Protein AF-A0A978T9N9-F1 (afdb_monomer_lite)

Secondary structure (DSSP, 8-state):
--------S--EEEE--S-HHHHHHHHHHHHHTT-EEEE---TTSPEEEE--TT-EEEEEEEESEEEETTSPPEETT-EEEEPS-SSEEEEEESSS-EEEEEEE----S--EEETTEEESSHHHHHHHHHHHHTTTT--PPPP-

Structure (mmCIF, N/CA/C/O backbone):
data_AF-A0A978T9N9-F1
#
_entry.id   AF-A0A978T9N9-F1
#
loop_
_atom_site.group_PDB
_atom_site.id
_atom_site.type_symbol
_atom_site.label_atom_id
_atom_site.label_alt_id
_atom_site.label_comp_id
_atom_site.label_asym_id
_atom_site.label_entity_id
_atom_site.label_seq_id
_atom_site.pdbx_PDB_ins_code
_atom_site.Cartn_x
_atom_site.Cartn_y
_atom_site.Cartn_z
_atom_site.occupancy
_atom_site.B_iso_or_equiv
_atom_site.auth_seq_id
_atom_site.auth_comp_id
_atom_site.auth_asym_id
_atom_site.auth_atom_id
_atom_site.pdbx_PDB_model_num
ATOM 1 N N . MET A 1 1 ? -18.563 -12.040 17.963 1.00 31.70 1 MET A N 1
ATOM 2 C CA . MET A 1 1 ? -18.047 -12.918 16.894 1.00 31.70 1 MET A CA 1
ATOM 3 C C . MET A 1 1 ? -16.810 -12.219 16.367 1.00 31.70 1 MET A C 1
ATOM 5 O O . MET A 1 1 ? -16.947 -11.177 15.751 1.00 31.70 1 MET A O 1
ATOM 9 N N . THR A 1 2 ? -15.626 -12.670 16.773 1.00 24.77 2 THR A N 1
ATOM 10 C CA . THR A 1 2 ? -14.356 -12.019 16.429 1.00 24.77 2 THR A CA 1
ATOM 11 C C . THR A 1 2 ? -14.016 -12.394 14.997 1.00 24.77 2 THR A C 1
ATOM 13 O O . THR A 1 2 ? -13.667 -13.545 14.737 1.00 24.77 2 THR A O 1
ATOM 16 N N . THR A 1 3 ? -14.175 -11.460 14.062 1.00 25.62 3 THR A N 1
ATOM 17 C CA . THR A 1 3 ? -13.718 -11.660 12.686 1.00 25.62 3 THR A CA 1
ATOM 18 C C . THR A 1 3 ? -12.199 -11.580 12.705 1.00 25.62 3 THR A C 1
ATOM 20 O O . THR A 1 3 ? -11.601 -10.509 12.683 1.00 25.62 3 THR A O 1
ATOM 23 N N . LEU A 1 4 ? -11.584 -12.750 12.864 1.00 27.16 4 LEU A N 1
ATOM 24 C CA . LEU A 1 4 ? -10.156 -12.963 12.716 1.00 27.16 4 LEU A CA 1
ATOM 25 C C . LEU A 1 4 ? -9.787 -12.514 11.296 1.00 27.16 4 LEU A C 1
ATOM 27 O O . LEU A 1 4 ? -10.253 -13.119 10.327 1.00 27.16 4 LEU A O 1
ATOM 31 N N . PHE A 1 5 ? -8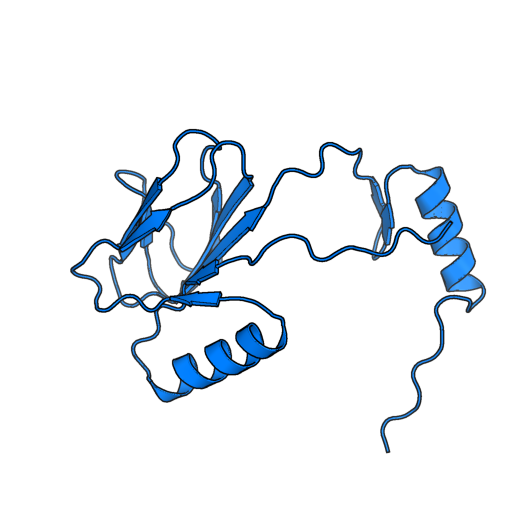.994 -11.450 11.174 1.00 32.53 5 PHE A N 1
ATOM 32 C CA . PHE A 1 5 ? -8.396 -11.056 9.903 1.00 32.53 5 PHE A CA 1
ATOM 33 C C . PHE A 1 5 ? -7.574 -12.254 9.413 1.00 32.53 5 PHE A C 1
ATOM 35 O O . PHE A 1 5 ? -6.566 -12.617 10.017 1.00 32.53 5 PHE A O 1
ATOM 42 N N . LYS A 1 6 ? -8.060 -12.949 8.382 1.00 24.83 6 LYS A N 1
ATOM 43 C CA . LYS A 1 6 ? -7.305 -14.015 7.726 1.00 24.83 6 LYS A CA 1
ATOM 44 C C . LYS A 1 6 ? -6.377 -13.337 6.719 1.00 24.83 6 LYS A C 1
ATOM 46 O O . LYS A 1 6 ? -6.893 -12.776 5.750 1.00 24.83 6 LYS A O 1
ATOM 51 N N . PRO A 1 7 ? -5.045 -13.369 6.912 1.00 28.42 7 PRO A N 1
ATOM 52 C CA . PRO A 1 7 ? -4.127 -12.856 5.910 1.00 28.42 7 PRO A CA 1
ATOM 53 C C . PRO A 1 7 ? -4.276 -13.747 4.679 1.00 28.42 7 PRO A C 1
ATOM 55 O O . PRO A 1 7 ? -3.929 -14.929 4.702 1.00 28.42 7 PRO A O 1
ATOM 58 N N . THR A 1 8 ? -4.885 -13.209 3.627 1.00 33.25 8 THR A N 1
ATOM 59 C CA . THR A 1 8 ? -5.116 -13.952 2.393 1.00 33.25 8 THR A CA 1
ATOM 60 C C . THR A 1 8 ? -4.226 -13.344 1.318 1.00 33.25 8 THR A C 1
ATOM 62 O O . THR A 1 8 ? -4.419 -12.209 0.901 1.00 33.25 8 THR A O 1
ATOM 65 N N . THR A 1 9 ? -3.237 -14.147 0.910 1.00 35.16 9 THR A N 1
ATOM 66 C CA . THR A 1 9 ? -2.396 -14.042 -0.298 1.00 35.16 9 THR A CA 1
ATOM 67 C C . THR A 1 9 ? -1.420 -12.860 -0.423 1.00 35.16 9 THR A C 1
ATOM 69 O O . THR A 1 9 ? -1.752 -11.826 -0.978 1.00 35.16 9 THR A O 1
ATOM 72 N N . SER A 1 10 ? -0.173 -13.115 0.009 1.00 37.47 10 SER A N 1
ATOM 73 C CA . SER A 1 10 ? 1.121 -12.655 -0.547 1.00 37.47 10 SER A CA 1
ATOM 74 C C . SER A 1 10 ? 1.063 -11.411 -1.446 1.00 37.47 10 SER A C 1
ATOM 76 O O . SER A 1 10 ? 1.018 -11.536 -2.669 1.00 37.47 10 SER A O 1
ATOM 78 N N . THR A 1 11 ? 1.141 -10.225 -0.850 1.00 38.69 11 THR A N 1
ATOM 79 C CA . THR A 1 11 ? 1.399 -8.978 -1.581 1.00 38.69 11 THR A CA 1
ATOM 80 C C . THR A 1 11 ? 2.880 -8.941 -1.985 1.00 38.69 11 THR A C 1
ATOM 82 O O . THR A 1 11 ? 3.766 -9.190 -1.163 1.00 38.69 11 THR A O 1
ATOM 85 N N . ASP A 1 12 ? 3.158 -8.673 -3.260 1.00 40.91 12 ASP A N 1
ATOM 86 C CA . ASP A 1 12 ? 4.522 -8.503 -3.766 1.00 40.91 12 ASP A CA 1
ATOM 87 C C . ASP A 1 12 ? 4.942 -7.030 -3.626 1.00 40.91 12 ASP A C 1
ATOM 89 O O . ASP A 1 12 ? 4.290 -6.150 -4.187 1.00 40.91 12 ASP A O 1
ATOM 93 N N . ILE A 1 13 ? 6.039 -6.749 -2.919 1.00 43.84 13 ILE A N 1
ATOM 94 C CA . ILE A 1 13 ? 6.592 -5.399 -2.748 1.00 43.84 13 ILE A CA 1
ATOM 95 C C . ILE A 1 13 ? 7.883 -5.287 -3.565 1.00 43.84 13 ILE A C 1
ATOM 97 O O . ILE A 1 13 ? 8.882 -5.946 -3.290 1.00 43.84 13 ILE A O 1
ATOM 101 N N . LEU A 1 14 ? 7.882 -4.459 -4.608 1.00 50.12 14 LEU A N 1
ATOM 102 C CA . LEU A 1 14 ? 9.079 -4.201 -5.409 1.00 50.12 14 LEU A CA 1
ATOM 103 C C . LEU A 1 14 ? 9.963 -3.174 -4.689 1.00 50.12 14 LEU A C 1
ATOM 105 O O . LEU A 1 14 ? 9.553 -2.031 -4.559 1.00 50.12 14 LEU A O 1
ATOM 109 N N . ILE A 1 15 ? 11.174 -3.555 -4.280 1.00 49.16 15 ILE A N 1
ATOM 110 C CA . ILE A 1 15 ? 12.180 -2.614 -3.768 1.00 49.16 15 ILE A CA 1
ATOM 111 C C . ILE A 1 15 ? 13.141 -2.322 -4.916 1.00 49.16 15 ILE A C 1
ATOM 113 O O . ILE A 1 15 ? 13.813 -3.218 -5.430 1.00 49.16 15 ILE A O 1
ATOM 117 N N . VAL A 1 16 ? 13.213 -1.066 -5.335 1.00 44.75 16 VAL A N 1
ATOM 118 C CA . V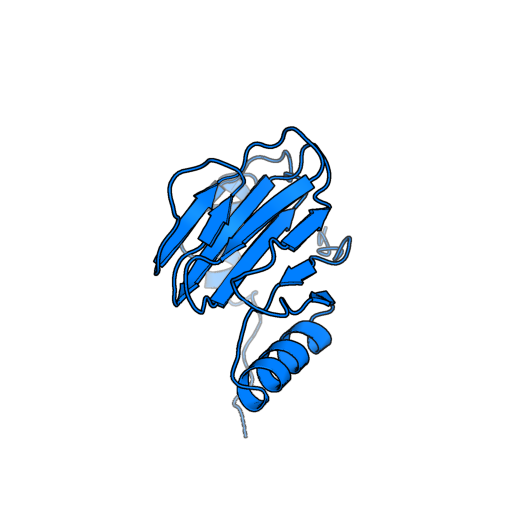AL A 1 16 ? 14.216 -0.613 -6.298 1.00 44.75 16 VAL A CA 1
ATOM 119 C C . VAL A 1 16 ? 15.206 0.246 -5.514 1.00 44.75 16 VAL A C 1
ATOM 121 O O . VAL A 1 16 ? 14.937 1.396 -5.215 1.00 44.75 16 VAL A O 1
ATOM 124 N N . ASP A 1 17 ? 16.300 -0.367 -5.067 1.00 45.09 17 ASP A N 1
ATOM 125 C CA . ASP A 1 17 ? 17.368 0.298 -4.309 1.00 45.09 17 ASP A CA 1
ATOM 126 C C . ASP A 1 17 ? 18.724 -0.151 -4.874 1.00 45.09 17 ASP A C 1
ATOM 128 O O . ASP A 1 17 ? 18.987 -1.359 -5.007 1.00 45.09 17 ASP A O 1
ATOM 132 N N . ASP A 1 18 ? 19.551 0.810 -5.279 1.00 40.84 18 ASP A N 1
ATOM 133 C CA . ASP A 1 18 ? 20.904 0.598 -5.791 1.00 40.84 18 ASP A CA 1
ATOM 134 C C . ASP A 1 18 ? 21.908 0.354 -4.652 1.00 40.84 18 ASP A C 1
ATOM 136 O O . ASP A 1 18 ? 22.935 -0.299 -4.862 1.00 40.84 18 ASP A O 1
ATOM 140 N N . GLU A 1 19 ? 21.561 0.750 -3.424 1.00 42.47 19 GLU A N 1
ATOM 141 C CA . GLU A 1 19 ? 22.344 0.508 -2.220 1.00 42.47 19 GLU A CA 1
ATOM 142 C C . GLU A 1 19 ? 22.002 -0.864 -1.614 1.00 42.47 19 GLU A C 1
ATOM 144 O O . GLU A 1 19 ? 20.908 -1.120 -1.100 1.00 42.47 19 GLU A O 1
ATOM 149 N N . ALA A 1 20 ? 22.957 -1.795 -1.702 1.00 50.22 20 ALA A N 1
ATOM 150 C CA . ALA A 1 20 ? 22.755 -3.194 -1.320 1.00 50.22 20 ALA A CA 1
ATOM 151 C C . ALA A 1 20 ? 22.337 -3.369 0.152 1.00 50.22 20 ALA A C 1
ATOM 153 O O . ALA A 1 20 ? 21.497 -4.219 0.448 1.00 50.22 20 ALA A O 1
ATOM 154 N N . ASP A 1 21 ? 22.877 -2.540 1.046 1.00 45.72 21 ASP A N 1
ATOM 155 C CA . ASP A 1 21 ? 22.697 -2.674 2.493 1.00 45.72 21 ASP A CA 1
ATOM 156 C C . ASP A 1 21 ? 21.288 -2.246 2.945 1.00 45.72 21 ASP A C 1
ATOM 158 O O . ASP A 1 21 ? 20.704 -2.857 3.841 1.00 45.72 21 ASP A O 1
ATOM 162 N N . ILE A 1 22 ? 20.696 -1.249 2.276 1.00 49.44 22 ILE A N 1
ATOM 163 C CA . ILE A 1 22 ? 19.329 -0.776 2.550 1.00 49.44 22 ILE A CA 1
ATOM 164 C C . ILE A 1 22 ? 18.300 -1.726 1.928 1.00 49.44 22 ILE A C 1
ATOM 166 O O . ILE A 1 22 ? 17.301 -2.063 2.569 1.00 49.44 22 ILE A O 1
ATOM 170 N N . GLY A 1 23 ? 18.574 -2.229 0.718 1.00 48.25 23 GLY A N 1
ATOM 171 C CA . GLY A 1 23 ? 17.728 -3.227 0.062 1.00 48.25 23 GLY A CA 1
ATOM 172 C C . GLY A 1 23 ? 17.557 -4.504 0.896 1.00 48.25 23 GLY A C 1
ATOM 173 O O . GLY A 1 23 ? 16.437 -4.990 1.034 1.00 48.25 23 GLY A O 1
ATOM 174 N N . LEU A 1 24 ? 18.640 -4.991 1.513 1.00 55.41 24 LEU A N 1
ATOM 175 C CA . LEU A 1 24 ? 18.630 -6.167 2.395 1.00 55.41 24 LEU A CA 1
ATOM 176 C C . LEU A 1 24 ? 17.846 -5.937 3.698 1.00 55.41 24 LEU A C 1
ATOM 178 O O . LEU A 1 24 ? 17.160 -6.843 4.169 1.00 55.41 24 LEU A O 1
ATOM 182 N N . LEU A 1 25 ? 17.921 -4.733 4.277 1.00 48.59 25 LEU A N 1
ATOM 183 C CA . LEU A 1 25 ? 17.195 -4.389 5.504 1.00 48.59 25 LEU A CA 1
ATOM 184 C C . LEU A 1 25 ? 15.677 -4.391 5.277 1.00 48.59 25 LEU A C 1
ATOM 186 O O . LEU A 1 25 ? 14.929 -4.981 6.056 1.00 48.59 25 LEU A O 1
ATOM 190 N N . ILE A 1 26 ? 15.2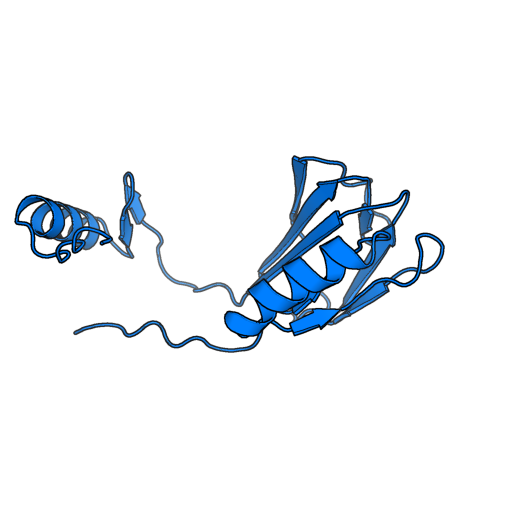24 -3.736 4.206 1.00 52.50 26 ILE A N 1
ATOM 191 C CA . ILE A 1 26 ? 13.797 -3.629 3.880 1.00 52.50 26 ILE A CA 1
ATOM 192 C C . ILE A 1 26 ? 13.251 -4.993 3.443 1.00 52.50 26 ILE A C 1
ATOM 194 O O . ILE A 1 26 ? 12.152 -5.365 3.845 1.00 52.50 26 ILE A O 1
ATOM 198 N N . GLU A 1 27 ? 14.024 -5.773 2.683 1.00 61.16 27 GLU A N 1
ATOM 199 C CA . GLU A 1 27 ? 13.671 -7.154 2.347 1.00 61.16 27 GLU A CA 1
ATOM 200 C C . GLU A 1 27 ? 13.476 -8.016 3.599 1.00 61.16 27 GLU A C 1
ATOM 202 O O . GLU A 1 27 ? 12.472 -8.721 3.687 1.00 61.16 27 GLU A O 1
ATOM 207 N N . GLY A 1 28 ? 14.364 -7.896 4.592 1.00 54.25 28 GLY A N 1
ATOM 208 C CA . GLY A 1 28 ? 14.232 -8.588 5.875 1.00 54.25 28 GLY A CA 1
ATOM 209 C C . GLY A 1 28 ? 12.921 -8.252 6.590 1.00 54.25 28 GLY A C 1
ATOM 210 O O . GLY A 1 28 ? 12.126 -9.152 6.854 1.00 54.25 28 GLY A O 1
ATOM 211 N N . ILE A 1 29 ? 12.640 -6.960 6.796 1.00 60.44 29 ILE A N 1
ATOM 212 C CA . ILE A 1 29 ? 11.419 -6.484 7.477 1.00 60.44 29 ILE A CA 1
ATOM 213 C C . ILE A 1 29 ? 10.149 -6.984 6.775 1.00 60.44 29 ILE A C 1
ATOM 215 O O . ILE A 1 29 ? 9.198 -7.420 7.416 1.00 60.44 29 ILE A O 1
ATOM 219 N N . LEU A 1 30 ? 10.120 -6.921 5.444 1.00 57.88 30 LEU A N 1
ATOM 220 C CA . LEU A 1 30 ? 8.953 -7.332 4.667 1.00 57.88 30 LEU A CA 1
ATOM 221 C C . LEU A 1 30 ? 8.782 -8.855 4.645 1.00 57.88 30 LEU A C 1
ATOM 223 O O . LEU A 1 30 ? 7.652 -9.346 4.662 1.00 57.88 30 LEU A O 1
ATOM 227 N N . SER A 1 31 ? 9.885 -9.603 4.649 1.00 63.34 31 SER A N 1
ATOM 228 C CA . SER A 1 31 ? 9.852 -11.064 4.714 1.00 63.34 31 SER A CA 1
ATOM 229 C C . SER A 1 31 ? 9.306 -11.578 6.049 1.00 63.34 31 SER A C 1
ATOM 231 O O . SER A 1 31 ? 8.527 -12.534 6.051 1.00 63.34 31 SER A O 1
ATOM 233 N N . ASP A 1 32 ? 9.625 -10.896 7.155 1.00 59.91 32 ASP A N 1
ATOM 234 C CA . ASP A 1 32 ? 9.127 -11.221 8.497 1.00 59.91 32 ASP A CA 1
ATOM 235 C C . ASP A 1 32 ? 7.595 -11.082 8.586 1.00 59.91 32 ASP A C 1
ATOM 237 O O . ASP A 1 32 ? 6.930 -11.832 9.300 1.00 59.91 32 ASP A O 1
ATOM 241 N N . GLU A 1 33 ? 7.024 -10.182 7.783 1.00 52.72 33 GLU A N 1
ATOM 242 C CA . GLU A 1 33 ? 5.584 -9.916 7.677 1.00 52.72 33 GLU A CA 1
ATOM 243 C C . GLU A 1 33 ? 4.896 -10.724 6.547 1.00 52.72 33 GLU A C 1
ATOM 245 O O . GLU A 1 33 ? 3.709 -10.550 6.262 1.00 52.72 33 GLU A O 1
ATOM 250 N N . GLY A 1 34 ? 5.618 -11.645 5.893 1.00 50.19 34 GLY A N 1
ATOM 251 C CA . GLY A 1 34 ? 5.073 -12.567 4.886 1.00 50.19 34 GLY A CA 1
ATOM 252 C C . GLY A 1 34 ? 4.939 -11.993 3.471 1.00 50.19 34 GLY A C 1
ATOM 253 O O . GLY A 1 34 ? 4.259 -12.589 2.626 1.00 50.19 34 GLY A O 1
ATOM 254 N N . PHE A 1 35 ? 5.584 -10.860 3.192 1.00 49.97 35 PHE A N 1
ATOM 255 C CA . PHE A 1 35 ? 5.614 -10.240 1.871 1.00 49.97 35 PHE A CA 1
ATOM 256 C C . PHE A 1 35 ? 6.761 -10.793 1.020 1.00 49.97 35 PHE A C 1
ATOM 258 O O . PHE A 1 35 ? 7.840 -11.116 1.515 1.00 49.97 35 PHE A O 1
ATOM 265 N N . LYS A 1 36 ? 6.539 -10.888 -0.294 1.00 51.09 36 LYS A N 1
ATOM 266 C CA . LYS A 1 36 ? 7.584 -11.270 -1.255 1.00 51.09 36 LYS A CA 1
ATOM 267 C C . LYS A 1 36 ? 8.155 -10.026 -1.910 1.00 51.09 36 LYS A C 1
ATOM 269 O O . LYS A 1 36 ? 7.401 -9.166 -2.357 1.00 51.09 36 LYS A O 1
ATOM 274 N N . THR A 1 37 ? 9.474 -9.948 -2.025 1.00 53.06 37 THR A N 1
ATOM 275 C CA . THR A 1 37 ? 10.147 -8.821 -2.672 1.00 53.06 37 THR A CA 1
ATOM 276 C C . THR A 1 37 ? 10.682 -9.191 -4.052 1.00 53.06 37 THR A C 1
ATOM 278 O O . THR A 1 37 ? 10.979 -10.349 -4.355 1.00 53.06 37 THR A O 1
ATOM 281 N N . ARG A 1 38 ? 10.779 -8.198 -4.941 1.00 55.41 38 ARG A N 1
ATOM 282 C CA . ARG A 1 38 ? 11.508 -8.309 -6.215 1.00 55.41 38 ARG A CA 1
ATOM 283 C C . ARG A 1 38 ? 12.411 -7.085 -6.364 1.00 55.41 38 ARG A C 1
ATOM 285 O O . ARG A 1 38 ? 12.036 -6.007 -5.908 1.00 55.41 38 ARG A O 1
ATOM 292 N N . LYS A 1 39 ? 13.572 -7.246 -7.009 1.00 54.47 39 LYS A N 1
ATOM 293 C CA . LYS A 1 39 ? 14.539 -6.167 -7.273 1.00 54.47 39 LYS A CA 1
ATOM 294 C C . LYS A 1 39 ? 14.577 -5.835 -8.766 1.00 54.47 39 LYS A C 1
ATOM 296 O O . LYS A 1 39 ? 14.702 -6.741 -9.592 1.00 54.47 39 LYS A O 1
ATOM 301 N N . ALA A 1 40 ? 14.481 -4.554 -9.119 1.00 48.59 40 ALA A N 1
ATOM 302 C CA . ALA A 1 40 ? 14.768 -4.104 -10.482 1.00 48.59 40 ALA A CA 1
ATOM 303 C C . ALA A 1 40 ? 16.290 -4.007 -10.679 1.00 48.59 40 ALA A C 1
ATOM 305 O O . ALA A 1 40 ? 16.999 -3.546 -9.789 1.00 48.59 40 ALA A O 1
ATOM 306 N N . LEU A 1 41 ? 16.799 -4.473 -11.824 1.00 45.06 41 LEU A N 1
ATOM 307 C CA . LEU A 1 41 ? 18.244 -4.568 -12.067 1.00 45.06 41 LEU A CA 1
ATOM 308 C C . LEU A 1 41 ? 18.888 -3.219 -12.442 1.00 45.06 41 LEU A C 1
ATOM 310 O O . LEU A 1 41 ? 20.025 -2.991 -12.047 1.00 45.06 41 LEU A O 1
ATOM 314 N N . ASN A 1 42 ? 18.203 -2.353 -13.204 1.00 47.69 42 ASN A N 1
ATOM 315 C CA . ASN A 1 42 ? 18.608 -0.971 -13.516 1.00 47.69 42 ASN A CA 1
ATOM 316 C C . ASN A 1 42 ? 17.485 -0.186 -14.232 1.00 47.69 42 ASN A C 1
ATOM 318 O O . ASN A 1 42 ? 16.540 -0.790 -14.743 1.00 47.69 42 ASN A O 1
ATOM 322 N N . ALA A 1 43 ? 17.615 1.148 -14.292 1.00 48.28 43 ALA A N 1
ATOM 323 C CA . ALA A 1 43 ? 16.638 2.070 -14.892 1.00 48.28 43 ALA A CA 1
ATOM 324 C C . ALA A 1 43 ? 16.367 1.827 -16.394 1.00 48.28 43 ALA A C 1
ATOM 326 O O . ALA A 1 43 ? 15.263 2.070 -16.876 1.00 48.28 43 ALA A O 1
ATOM 327 N N . ASP A 1 44 ? 17.338 1.272 -17.130 1.00 49.41 44 ASP A N 1
ATOM 328 C CA . ASP A 1 44 ? 17.226 1.027 -18.577 1.00 49.41 44 ASP A CA 1
ATOM 329 C C . ASP A 1 44 ? 16.277 -0.126 -18.943 1.00 49.41 44 ASP A C 1
ATOM 331 O O . ASP A 1 44 ? 15.894 -0.281 -20.107 1.00 49.41 44 ASP A O 1
ATOM 335 N N . LYS A 1 45 ? 15.908 -0.977 -17.977 1.00 58.22 45 LYS A N 1
ATOM 336 C CA . LYS A 1 45 ? 15.043 -2.135 -18.216 1.00 58.22 45 LYS A CA 1
ATOM 337 C C . LYS A 1 45 ? 13.708 -1.967 -17.515 1.00 58.22 45 LYS A C 1
ATOM 339 O O . LYS A 1 45 ? 13.623 -1.961 -16.291 1.00 58.22 45 LYS A O 1
ATOM 344 N N . ALA A 1 46 ? 12.652 -1.921 -18.325 1.00 64.62 46 ALA A N 1
ATOM 345 C CA . ALA A 1 46 ? 11.289 -1.971 -17.831 1.00 64.62 46 ALA A CA 1
ATOM 346 C C . ALA A 1 46 ? 11.056 -3.247 -17.013 1.00 64.62 46 ALA A C 1
ATOM 348 O O . ALA A 1 46 ? 11.426 -4.348 -17.433 1.00 64.62 46 ALA A O 1
ATOM 349 N N . VAL A 1 47 ? 10.406 -3.106 -15.863 1.00 72.44 47 VAL A N 1
ATOM 350 C CA . VAL A 1 47 ? 9.972 -4.240 -15.048 1.00 72.44 47 VAL A CA 1
ATOM 351 C C . VAL A 1 47 ? 8.516 -4.523 -15.371 1.00 72.44 47 VAL A C 1
ATOM 353 O O . VAL A 1 47 ? 7.663 -3.653 -15.235 1.00 72.44 47 VAL A O 1
ATOM 356 N N . THR A 1 48 ? 8.229 -5.751 -15.796 1.00 71.19 48 THR A N 1
ATOM 357 C CA . THR A 1 48 ? 6.850 -6.217 -15.976 1.00 71.19 48 THR A CA 1
ATOM 358 C C . THR A 1 48 ? 6.410 -6.966 -14.728 1.00 71.19 48 THR A C 1
ATOM 360 O O . THR A 1 48 ? 7.037 -7.951 -14.335 1.00 71.19 48 THR A O 1
ATOM 363 N N . LEU A 1 49 ? 5.336 -6.497 -14.105 1.00 73.38 49 LEU A N 1
ATOM 364 C CA . LEU A 1 49 ? 4.742 -7.092 -12.916 1.00 73.38 49 LEU A CA 1
ATOM 365 C C . LEU A 1 49 ? 3.377 -7.658 -13.276 1.00 73.38 49 LEU A C 1
ATOM 367 O O . LEU A 1 49 ? 2.551 -6.956 -13.855 1.00 73.38 49 LEU A O 1
ATOM 371 N N . ALA A 1 50 ? 3.136 -8.917 -12.920 1.00 70.62 50 ALA A N 1
ATOM 372 C CA . ALA A 1 50 ? 1.799 -9.482 -12.994 1.00 70.62 50 ALA A CA 1
ATOM 373 C C . ALA A 1 50 ? 0.957 -8.902 -11.852 1.00 70.62 50 ALA A C 1
ATOM 375 O O . ALA A 1 50 ? 1.342 -9.004 -10.688 1.00 70.62 50 ALA A O 1
ATOM 376 N N . VAL A 1 51 ? -0.187 -8.321 -12.191 1.00 75.44 51 VAL A N 1
ATOM 377 C CA . VAL A 1 51 ? -1.200 -7.868 -11.234 1.00 75.44 51 VAL A CA 1
ATOM 378 C C . VAL A 1 51 ? -2.510 -8.570 -11.572 1.00 75.44 51 VAL A C 1
ATOM 380 O O . VAL A 1 51 ? -2.847 -8.663 -12.750 1.00 75.44 51 VAL A O 1
ATOM 383 N N . PRO A 1 52 ? -3.248 -9.134 -10.606 1.00 76.12 52 PRO A N 1
ATOM 384 C CA . PRO A 1 52 ? -4.542 -9.723 -10.914 1.00 76.12 52 PRO A CA 1
ATOM 385 C C . PRO A 1 52 ? -5.493 -8.671 -11.493 1.00 76.12 52 PRO A C 1
ATOM 387 O O . PRO A 1 52 ? -5.523 -7.530 -11.028 1.00 76.12 52 PRO A O 1
ATOM 390 N N . ALA A 1 53 ? -6.284 -9.070 -12.491 1.00 76.56 53 ALA A N 1
ATOM 391 C CA . ALA A 1 53 ? -7.396 -8.243 -12.942 1.00 76.56 53 ALA A CA 1
ATOM 392 C C . ALA A 1 53 ? -8.348 -7.982 -11.764 1.00 76.56 53 ALA A C 1
ATOM 394 O O . ALA A 1 53 ? -8.440 -8.790 -10.838 1.00 76.56 53 ALA A O 1
ATOM 395 N N . ASP A 1 54 ? -9.035 -6.844 -11.792 1.00 83.94 54 ASP A N 1
ATOM 396 C CA . ASP A 1 54 ? -9.981 -6.407 -10.768 1.00 83.94 54 ASP A CA 1
ATOM 397 C C . ASP A 1 54 ? -9.373 -6.062 -9.397 1.00 83.94 54 ASP A C 1
ATOM 399 O O . ASP A 1 54 ? -10.116 -5.625 -8.517 1.00 83.94 54 ASP A O 1
ATOM 403 N N . TYR A 1 55 ? -8.058 -6.148 -9.188 1.00 84.50 55 TYR A N 1
ATOM 404 C CA . TYR A 1 55 ? -7.437 -5.703 -7.934 1.00 84.50 55 TYR A CA 1
ATOM 405 C C . TYR A 1 55 ? -7.258 -4.185 -7.926 1.00 84.50 55 TYR A C 1
ATOM 407 O O . TYR A 1 55 ? -6.912 -3.587 -8.941 1.00 84.50 55 TYR A O 1
ATOM 415 N N . THR A 1 56 ? -7.480 -3.548 -6.775 1.00 81.25 56 THR A N 1
ATOM 416 C CA . THR A 1 56 ? -7.064 -2.156 -6.577 1.00 81.25 56 THR A CA 1
ATOM 417 C C . THR A 1 56 ? -5.545 -2.127 -6.508 1.00 81.25 56 THR A C 1
AT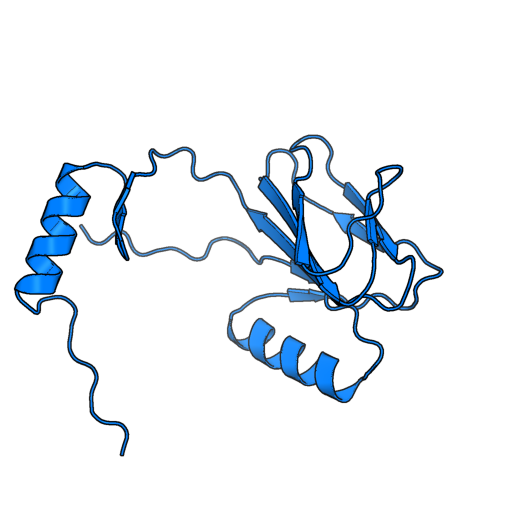OM 419 O O . THR A 1 56 ? -4.964 -2.802 -5.656 1.00 81.25 56 THR A O 1
ATOM 422 N N . THR A 1 57 ? -4.917 -1.332 -7.374 1.00 84.44 57 THR A N 1
ATOM 423 C CA . THR A 1 57 ? -3.459 -1.233 -7.453 1.00 84.44 57 THR A CA 1
ATOM 424 C C . THR A 1 57 ? -2.991 0.212 -7.315 1.00 84.44 57 THR A C 1
ATOM 426 O O . THR A 1 57 ? -3.442 1.097 -8.042 1.00 84.44 57 THR A O 1
ATOM 429 N N . LEU A 1 58 ? -2.071 0.437 -6.376 1.00 86.56 58 LEU A N 1
ATOM 430 C CA . LEU A 1 58 ? -1.448 1.726 -6.091 1.00 86.56 58 LEU A CA 1
ATOM 431 C C . LEU A 1 58 ? 0.069 1.621 -6.240 1.00 86.56 58 LEU A C 1
ATOM 433 O O . LEU A 1 58 ? 0.671 0.665 -5.753 1.00 86.56 58 LEU A O 1
ATOM 437 N N . LEU A 1 59 ? 0.686 2.630 -6.848 1.00 86.50 59 LEU A N 1
ATOM 438 C CA . LEU A 1 59 ? 2.136 2.774 -6.934 1.00 86.50 59 LEU A CA 1
ATOM 439 C C . LEU A 1 59 ? 2.568 4.027 -6.174 1.00 86.50 59 LEU A C 1
ATOM 441 O O . LEU A 1 59 ? 2.286 5.141 -6.606 1.00 86.50 59 LEU A O 1
ATOM 445 N N . VAL A 1 60 ? 3.244 3.855 -5.043 1.00 85.81 60 VAL A N 1
ATOM 446 C CA . VAL A 1 60 ? 3.736 4.953 -4.200 1.00 85.81 60 VAL A CA 1
ATOM 447 C C . VAL A 1 60 ? 5.210 5.172 -4.490 1.00 85.81 60 VAL A C 1
ATOM 449 O O . VAL A 1 60 ? 5.997 4.247 -4.323 1.00 85.81 60 VAL A O 1
ATOM 452 N N . VAL A 1 61 ? 5.608 6.378 -4.888 1.00 85.38 61 VAL A N 1
ATOM 453 C CA . VAL A 1 61 ? 7.022 6.699 -5.137 1.00 85.38 61 VAL A CA 1
ATOM 454 C C . VAL A 1 61 ? 7.611 7.377 -3.907 1.00 85.38 61 VAL A C 1
ATOM 456 O O . VAL A 1 61 ? 7.238 8.493 -3.549 1.00 85.38 61 VAL A O 1
ATOM 459 N N . LEU A 1 62 ? 8.532 6.681 -3.246 1.00 80.12 62 LEU A N 1
ATOM 460 C CA . LEU A 1 62 ? 9.231 7.162 -2.054 1.00 80.12 62 LEU A CA 1
ATOM 461 C C . LEU A 1 62 ? 10.422 8.055 -2.422 1.00 80.12 62 LEU A C 1
ATOM 463 O O . LEU A 1 62 ? 10.713 9.003 -1.703 1.00 80.12 62 LEU A O 1
ATOM 467 N N . GLN A 1 63 ? 11.088 7.750 -3.537 1.00 78.25 63 GLN A N 1
ATOM 468 C CA . GLN A 1 63 ? 12.245 8.477 -4.064 1.00 78.25 63 GLN A CA 1
ATOM 469 C C . GLN A 1 63 ? 12.328 8.264 -5.584 1.00 78.25 63 GLN A C 1
ATOM 471 O O . GLN A 1 63 ? 11.966 7.185 -6.050 1.00 78.25 63 GLN A O 1
ATOM 476 N N . GLY A 1 64 ? 12.819 9.237 -6.352 1.00 83.25 64 GLY A N 1
ATOM 477 C CA . GLY A 1 64 ? 12.999 9.145 -7.803 1.00 83.25 64 GLY A CA 1
ATOM 478 C C . GLY A 1 64 ? 11.737 9.374 -8.643 1.00 83.25 64 GLY A C 1
ATOM 479 O O . GLY A 1 64 ? 10.857 10.168 -8.297 1.00 83.25 64 GLY A O 1
ATOM 480 N N . ALA A 1 65 ? 11.677 8.714 -9.804 1.00 84.81 65 ALA A N 1
ATOM 481 C CA . ALA A 1 65 ? 10.589 8.854 -10.766 1.00 84.81 65 ALA A CA 1
ATOM 482 C C . ALA A 1 65 ? 10.384 7.584 -11.604 1.00 84.81 65 ALA A C 1
ATOM 484 O O . ALA A 1 65 ? 11.315 7.046 -12.211 1.00 84.81 65 ALA A O 1
ATOM 485 N N . VAL A 1 66 ? 9.125 7.160 -11.709 1.00 84.75 66 VAL A N 1
ATOM 486 C CA . VAL A 1 66 ? 8.693 5.978 -12.467 1.00 84.75 66 VAL A CA 1
ATOM 487 C C . VAL A 1 66 ? 7.559 6.335 -13.416 1.00 84.75 66 VAL A C 1
ATOM 489 O O . VAL A 1 66 ? 6.745 7.209 -13.139 1.00 84.75 66 VAL A O 1
ATOM 492 N N . ARG A 1 67 ? 7.475 5.639 -14.541 1.00 88.94 67 ARG A N 1
ATOM 493 C CA . ARG A 1 67 ? 6.371 5.716 -15.495 1.00 88.94 67 ARG A CA 1
ATOM 494 C C . ARG A 1 67 ? 5.701 4.355 -15.630 1.00 88.94 67 ARG A C 1
ATOM 496 O O . ARG A 1 67 ? 6.393 3.339 -15.662 1.00 88.94 67 ARG A O 1
ATOM 503 N N . VAL A 1 68 ? 4.374 4.334 -15.733 1.00 88.38 68 VAL A N 1
ATOM 504 C CA . VAL A 1 68 ? 3.591 3.109 -15.938 1.00 88.38 68 VAL A CA 1
ATOM 505 C C . VAL A 1 68 ? 3.131 3.060 -17.393 1.00 88.38 68 VAL A C 1
ATOM 507 O O . VAL A 1 68 ? 2.297 3.859 -17.811 1.00 88.38 68 VAL A O 1
ATOM 510 N N . GLY A 1 69 ? 3.682 2.142 -18.187 1.00 85.75 69 GLY A N 1
ATOM 511 C CA . GLY A 1 69 ? 3.454 2.105 -19.633 1.00 85.75 69 GLY A CA 1
ATOM 512 C C . GLY A 1 69 ? 3.773 3.457 -20.281 1.00 85.75 69 GLY A C 1
ATOM 513 O O . GLY A 1 69 ? 4.890 3.959 -20.166 1.00 85.75 69 GLY A O 1
ATOM 514 N N . GLU A 1 70 ? 2.775 4.066 -20.922 1.00 86.81 70 GLU A N 1
ATOM 515 C CA . GLU A 1 70 ? 2.887 5.382 -21.572 1.00 86.81 70 GLU A CA 1
ATOM 516 C C . GLU A 1 70 ? 2.312 6.540 -20.733 1.00 86.81 70 GLU A C 1
ATOM 518 O O . GLU A 1 70 ? 2.076 7.623 -21.263 1.00 86.81 70 GLU A O 1
ATOM 523 N N . SER A 1 71 ? 2.076 6.340 -19.430 1.00 90.50 71 SER A N 1
ATOM 524 C CA . SER A 1 71 ? 1.538 7.384 -18.549 1.00 90.50 71 SER A CA 1
ATOM 525 C C . SER A 1 71 ? 2.480 8.583 -18.387 1.00 90.50 71 SER A C 1
ATOM 527 O O . SER A 1 71 ? 3.663 8.543 -18.732 1.00 90.50 71 SER A O 1
ATOM 529 N N . GLU A 1 72 ? 1.979 9.641 -17.750 1.00 93.69 72 GLU A N 1
ATOM 530 C CA . GLU A 1 72 ? 2.858 10.660 -17.175 1.00 93.69 72 GLU A CA 1
ATOM 531 C C . GLU A 1 72 ? 3.748 10.050 -16.071 1.00 93.69 72 GLU A C 1
ATOM 533 O O . GLU A 1 72 ? 3.348 9.065 -15.431 1.00 93.69 72 GLU A O 1
ATOM 538 N N . PRO A 1 73 ? 4.960 10.592 -15.845 1.00 92.62 73 PRO A N 1
ATOM 539 C CA . PRO A 1 73 ? 5.799 10.199 -14.721 1.00 92.62 73 PRO A CA 1
ATOM 540 C C . PRO A 1 73 ? 5.113 10.429 -13.372 1.00 92.62 73 PRO A C 1
ATOM 542 O O . PRO A 1 73 ? 4.500 11.469 -13.144 1.00 92.62 73 PRO A O 1
ATOM 545 N N . ILE A 1 74 ? 5.301 9.480 -12.463 1.00 93.81 74 ILE A N 1
ATOM 546 C CA . ILE A 1 74 ? 4.968 9.581 -11.046 1.00 93.81 74 ILE A CA 1
ATOM 547 C C . ILE A 1 74 ? 6.283 9.844 -10.311 1.00 93.81 74 ILE A C 1
ATOM 549 O O . ILE A 1 74 ? 7.238 9.071 -10.439 1.00 93.81 74 ILE A O 1
ATOM 553 N N . THR A 1 75 ? 6.350 10.951 -9.581 1.00 94.75 75 THR A N 1
ATOM 554 C CA . THR A 1 75 ? 7.554 11.409 -8.873 1.00 94.75 75 THR A CA 1
ATOM 555 C C . THR A 1 75 ? 7.418 11.236 -7.364 1.00 94.75 75 THR A C 1
ATOM 557 O O . THR A 1 75 ? 6.368 10.841 -6.865 1.00 94.75 75 THR A O 1
ATOM 560 N N . GLU A 1 76 ? 8.474 11.560 -6.623 1.00 90.31 76 GLU A N 1
ATOM 561 C CA . GLU A 1 76 ? 8.513 11.500 -5.156 1.00 90.31 76 GLU A CA 1
ATOM 562 C C . GLU A 1 76 ? 7.262 12.063 -4.471 1.00 90.31 76 GLU A C 1
ATOM 564 O O . GLU A 1 76 ? 6.713 13.092 -4.878 1.00 90.31 76 GLU A O 1
ATOM 569 N N . ALA A 1 77 ? 6.834 11.374 -3.409 1.00 86.62 77 ALA A N 1
ATOM 570 C CA . ALA A 1 77 ? 5.648 11.683 -2.612 1.00 86.62 77 ALA A CA 1
ATOM 571 C C . ALA A 1 77 ? 4.320 11.673 -3.394 1.00 86.62 77 ALA A C 1
ATOM 573 O O . ALA A 1 77 ? 3.304 12.160 -2.892 1.00 86.62 77 ALA A O 1
ATOM 574 N N . GLN A 1 78 ? 4.299 11.096 -4.600 1.00 92.81 78 GLN A N 1
ATOM 575 C CA . GLN A 1 78 ? 3.078 10.876 -5.368 1.00 92.81 78 GLN A CA 1
ATO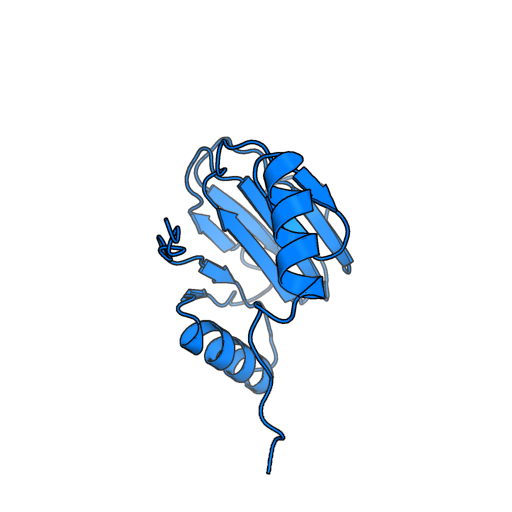M 576 C C . GLN A 1 78 ? 2.626 9.417 -5.317 1.00 92.81 78 GLN A C 1
ATOM 578 O O . GLN A 1 78 ? 3.412 8.483 -5.126 1.00 92.81 78 GLN A O 1
ATOM 583 N N . VAL A 1 79 ? 1.321 9.242 -5.523 1.00 93.38 79 VAL A N 1
ATOM 584 C CA . VAL A 1 79 ? 0.668 7.941 -5.634 1.00 93.38 79 VAL A CA 1
ATOM 585 C C . VAL A 1 79 ? 0.003 7.846 -7.000 1.00 93.38 79 VAL A C 1
ATOM 587 O O . VAL A 1 79 ? -0.873 8.645 -7.325 1.00 93.38 79 VAL A O 1
ATOM 590 N N . GLY A 1 80 ? 0.405 6.854 -7.787 1.00 92.81 80 GLY A N 1
ATOM 591 C CA . GLY A 1 80 ? -0.314 6.432 -8.980 1.00 92.81 80 GLY A CA 1
ATOM 592 C C . GLY A 1 80 ? -1.444 5.480 -8.609 1.00 92.81 80 GLY A C 1
ATOM 593 O O . GLY A 1 80 ? -1.220 4.514 -7.882 1.00 92.81 80 GLY A O 1
ATOM 594 N N . ILE A 1 81 ? -2.645 5.738 -9.121 1.00 92.38 81 ILE A N 1
ATOM 595 C CA . ILE A 1 81 ? -3.780 4.814 -9.036 1.00 92.38 81 ILE A CA 1
ATOM 596 C C . ILE A 1 81 ? -3.895 4.137 -10.396 1.00 92.38 81 ILE A C 1
ATOM 598 O O . ILE A 1 81 ? -4.109 4.814 -11.401 1.00 92.38 81 ILE A O 1
ATOM 602 N N . CYS A 1 82 ? -3.712 2.822 -10.437 1.00 88.62 82 CYS A N 1
ATOM 603 C CA . CYS A 1 82 ? -3.796 2.064 -11.677 1.00 88.62 82 CYS A CA 1
ATOM 604 C C . CYS A 1 82 ? -5.240 1.636 -11.955 1.00 88.62 82 CYS A C 1
ATOM 606 O O . CYS A 1 82 ? -6.007 1.341 -11.033 1.00 88.62 82 CYS A O 1
ATOM 608 N N . ASP A 1 83 ? -5.591 1.550 -13.238 1.00 87.56 83 ASP A N 1
ATOM 609 C CA . ASP A 1 83 ? -6.847 0.938 -13.652 1.00 87.56 83 ASP A CA 1
ATOM 610 C C . ASP A 1 83 ? -6.888 -0.534 -13.237 1.00 87.56 83 ASP A C 1
ATOM 612 O O . ASP A 1 83 ? -5.890 -1.252 -13.286 1.00 87.56 83 ASP A O 1
ATOM 616 N N . ARG A 1 84 ? -8.082 -1.007 -12.880 1.00 86.06 84 ARG A N 1
ATOM 617 C CA . ARG A 1 84 ? -8.321 -2.399 -12.459 1.00 86.06 84 ARG A CA 1
ATOM 618 C C . ARG A 1 84 ? -8.484 -3.358 -13.648 1.00 86.06 84 ARG A C 1
ATOM 620 O O . ARG A 1 84 ? -9.000 -4.461 -13.497 1.00 86.06 84 ARG A O 1
ATOM 627 N N . VAL A 1 85 ? -8.088 -2.915 -14.842 1.00 82.06 85 VAL A N 1
ATOM 628 C CA . VAL A 1 85 ? -8.223 -3.635 -16.111 1.00 82.06 85 VAL A CA 1
ATOM 629 C C . VAL A 1 85 ? -6.843 -4.060 -16.595 1.00 82.06 85 VAL A C 1
ATOM 631 O O . VAL A 1 85 ? -5.884 -3.299 -16.526 1.00 82.06 85 VAL A O 1
ATOM 634 N N . GLY A 1 86 ? -6.760 -5.270 -17.146 1.00 81.81 86 GLY A N 1
ATOM 635 C CA . GLY A 1 86 ? -5.491 -5.871 -17.544 1.00 81.81 86 GLY A CA 1
ATOM 636 C C . GLY A 1 86 ? -4.874 -6.691 -16.415 1.00 81.81 86 GLY A C 1
ATOM 637 O O . GLY A 1 86 ? -5.408 -6.767 -15.315 1.00 81.81 86 GLY A O 1
ATOM 638 N N . ASN A 1 87 ? -3.777 -7.380 -16.727 1.00 78.88 87 ASN A N 1
ATOM 639 C CA . ASN A 1 87 ? -3.130 -8.314 -15.804 1.00 78.88 87 ASN A CA 1
ATOM 640 C C . ASN A 1 87 ? -1.639 -8.025 -15.579 1.00 78.88 87 ASN A C 1
ATOM 642 O O . ASN A 1 87 ? -0.917 -8.843 -15.002 1.00 78.88 87 ASN A O 1
ATOM 646 N N . GLN A 1 88 ? -1.157 -6.898 -16.101 1.00 80.75 88 GLN A N 1
ATOM 647 C CA . GLN A 1 88 ? 0.254 -6.551 -16.121 1.00 80.75 88 GLN A CA 1
ATOM 648 C C . GLN A 1 88 ? 0.445 -5.045 -15.970 1.00 80.75 88 GLN A C 1
ATOM 650 O O . GLN A 1 88 ? -0.257 -4.260 -16.603 1.00 80.75 88 GLN A O 1
ATOM 655 N N . LEU A 1 89 ? 1.451 -4.665 -15.185 1.00 79.56 89 LEU A N 1
ATOM 656 C CA . LEU A 1 89 ? 1.994 -3.314 -15.131 1.00 79.56 89 LEU A CA 1
ATOM 657 C C . LEU A 1 89 ? 3.420 -3.324 -15.659 1.00 79.56 89 LEU A C 1
ATOM 659 O O . LEU A 1 89 ? 4.242 -4.137 -15.237 1.00 79.56 89 LEU A O 1
ATOM 663 N N . ILE A 1 90 ? 3.710 -2.402 -16.571 1.00 83.31 90 ILE A N 1
ATOM 664 C CA . ILE A 1 90 ? 5.048 -2.202 -17.120 1.00 83.31 90 ILE A CA 1
ATOM 665 C C . ILE A 1 90 ? 5.599 -0.923 -16.500 1.00 83.31 90 ILE A C 1
ATOM 667 O O . ILE A 1 90 ? 5.095 0.163 -16.774 1.00 83.31 90 ILE A O 1
ATOM 671 N N . LEU A 1 91 ? 6.601 -1.056 -15.638 1.00 81.69 91 LEU A N 1
ATOM 672 C CA . LEU A 1 91 ? 7.215 0.056 -14.923 1.00 81.69 91 LEU A CA 1
ATOM 673 C C . LEU A 1 91 ? 8.540 0.436 -15.578 1.00 81.69 91 LEU A C 1
ATOM 675 O O . LEU A 1 91 ? 9.437 -0.397 -15.698 1.00 81.69 91 LEU A O 1
ATOM 679 N N . HIS A 1 92 ? 8.672 1.703 -15.951 1.00 80.75 92 HIS A N 1
ATOM 680 C CA . HIS A 1 92 ? 9.901 2.303 -16.457 1.00 80.75 92 HIS A CA 1
ATOM 681 C C . HIS A 1 92 ? 10.446 3.266 -15.408 1.00 80.75 92 HIS A C 1
ATOM 683 O O . HIS A 1 92 ? 9.835 4.298 -15.137 1.00 80.75 92 HIS A O 1
ATOM 689 N N . SER A 1 93 ? 11.585 2.938 -14.809 1.00 80.25 93 SER A N 1
ATOM 690 C CA . SER A 1 93 ? 12.307 3.890 -13.965 1.00 80.25 93 SER A CA 1
ATOM 691 C C . SER A 1 93 ? 12.978 4.929 -14.870 1.00 80.25 93 SER A C 1
ATOM 693 O O . SER A 1 93 ? 13.561 4.589 -15.895 1.00 80.25 93 SER A O 1
ATOM 695 N N . LEU A 1 94 ? 12.817 6.210 -14.538 1.00 80.88 94 LEU A N 1
ATOM 696 C CA . LEU A 1 94 ? 13.422 7.322 -15.283 1.00 80.88 94 LEU A CA 1
ATOM 697 C C . LEU A 1 94 ? 14.738 7.782 -14.643 1.00 80.88 94 LEU A C 1
ATOM 699 O O . LEU A 1 94 ? 15.579 8.376 -15.311 1.00 80.88 94 LEU A O 1
ATOM 703 N N . VAL A 1 95 ? 14.878 7.511 -13.345 1.00 76.50 95 VAL A N 1
ATOM 704 C CA . VAL A 1 95 ? 16.045 7.738 -12.483 1.00 76.50 95 VAL A CA 1
ATOM 705 C C . VAL A 1 95 ? 16.059 6.659 -11.396 1.00 76.50 95 VAL A C 1
ATOM 707 O O . VAL A 1 95 ? 15.063 5.941 -11.245 1.00 76.50 95 VAL A O 1
ATOM 710 N N . ASP A 1 96 ? 17.120 6.567 -10.596 1.00 70.94 96 ASP A N 1
ATOM 711 C CA . ASP A 1 96 ? 17.140 5.699 -9.410 1.00 70.94 96 ASP A CA 1
ATOM 712 C C . ASP A 1 96 ? 15.927 6.001 -8.521 1.00 70.94 96 ASP A C 1
ATOM 714 O O . ASP A 1 96 ? 15.663 7.148 -8.161 1.00 70.94 96 ASP A O 1
ATOM 718 N N . THR A 1 97 ? 15.107 4.982 -8.268 1.00 68.88 97 THR A N 1
ATOM 719 C CA . THR A 1 97 ? 13.738 5.165 -7.771 1.00 68.88 97 THR A CA 1
ATOM 720 C C . THR A 1 97 ? 13.437 4.147 -6.702 1.00 68.88 97 THR A C 1
ATOM 722 O O . THR A 1 97 ? 13.603 2.981 -6.987 1.00 68.88 97 THR A O 1
ATOM 725 N N . LYS A 1 98 ? 12.886 4.549 -5.555 1.00 70.38 98 LYS A N 1
ATOM 726 C CA . LYS A 1 98 ? 12.311 3.651 -4.540 1.00 70.38 98 LYS A CA 1
ATOM 727 C C . LYS A 1 98 ? 10.794 3.779 -4.598 1.00 70.38 98 LYS A C 1
ATOM 729 O O . LYS A 1 98 ? 10.270 4.886 -4.477 1.00 70.38 98 LYS A O 1
ATOM 734 N N . ALA A 1 99 ? 10.074 2.675 -4.775 1.00 73.62 99 ALA A N 1
ATOM 735 C CA . ALA A 1 99 ? 8.616 2.690 -4.869 1.00 73.62 99 ALA A CA 1
ATOM 736 C C . ALA A 1 99 ? 7.981 1.502 -4.134 1.00 73.62 99 ALA A C 1
ATOM 738 O O . ALA A 1 99 ? 8.641 0.499 -3.904 1.00 73.62 99 ALA A O 1
ATOM 739 N N . LEU A 1 100 ? 6.701 1.613 -3.777 1.00 75.06 100 LEU A N 1
ATOM 740 C CA . LEU A 1 100 ? 5.881 0.531 -3.233 1.00 75.06 100 LEU A CA 1
ATOM 741 C C . LEU A 1 100 ? 4.724 0.259 -4.186 1.00 75.06 100 LEU A C 1
ATOM 743 O O . LEU A 1 100 ? 3.979 1.176 -4.530 1.00 75.06 100 LEU A O 1
ATOM 747 N N . LEU A 1 101 ? 4.545 -1.002 -4.574 1.00 75.88 101 LEU A N 1
ATOM 748 C CA . LEU A 1 101 ? 3.343 -1.450 -5.266 1.00 75.88 101 LEU A CA 1
ATOM 749 C C . LEU A 1 101 ? 2.407 -2.102 -4.247 1.00 75.88 101 LEU A C 1
ATOM 751 O O . LEU A 1 101 ? 2.752 -3.109 -3.636 1.00 75.88 101 LEU A O 1
ATOM 755 N N . LEU A 1 102 ? 1.221 -1.533 -4.068 1.00 77.38 102 LEU A N 1
ATOM 756 C CA . LEU A 1 102 ? 0.187 -2.061 -3.185 1.00 77.38 102 LEU A CA 1
ATOM 757 C C . LEU A 1 102 ? -0.937 -2.613 -4.054 1.00 77.38 102 LEU A C 1
ATOM 759 O O . LEU A 1 102 ? -1.523 -1.872 -4.838 1.00 77.38 102 LEU A O 1
ATOM 763 N N . CYS A 1 103 ? -1.229 -3.905 -3.932 1.00 76.69 103 CYS A N 1
ATOM 764 C CA . CYS A 1 103 ? -2.297 -4.570 -4.676 1.00 76.69 103 CYS A CA 1
ATOM 765 C C . CYS A 1 103 ? -3.193 -5.343 -3.713 1.00 76.69 103 CYS A C 1
ATOM 767 O O . CYS A 1 103 ? -2.686 -6.040 -2.835 1.00 76.69 103 CYS A O 1
ATOM 769 N N . GLY A 1 104 ? -4.507 -5.268 -3.905 1.00 77.88 104 GLY A N 1
ATOM 770 C CA . GLY A 1 104 ? -5.450 -6.040 -3.104 1.00 77.88 104 GLY A CA 1
ATOM 771 C C . GLY A 1 104 ? -6.802 -6.205 -3.778 1.00 77.88 104 GLY A C 1
ATOM 772 O O . GLY A 1 104 ? -7.252 -5.331 -4.525 1.00 77.88 104 GLY A O 1
ATOM 773 N N . GLU A 1 105 ? -7.454 -7.329 -3.490 1.00 81.25 105 GLU A N 1
ATOM 774 C CA . GLU A 1 105 ? -8.856 -7.516 -3.839 1.00 81.25 105 GLU A CA 1
ATOM 775 C C . GLU A 1 105 ? -9.683 -6.446 -3.105 1.00 81.25 105 GLU A C 1
ATOM 777 O O . GLU A 1 105 ? -9.507 -6.248 -1.897 1.00 81.25 105 GLU A O 1
ATOM 782 N N . PRO A 1 106 ? -10.559 -5.707 -3.802 1.00 82.81 106 PRO A N 1
ATOM 783 C CA . PRO A 1 106 ? -11.433 -4.770 -3.127 1.00 82.81 106 PRO A CA 1
ATOM 784 C C . PRO A 1 106 ? -12.351 -5.522 -2.170 1.00 82.81 106 PRO A C 1
ATOM 786 O O . PRO A 1 106 ? -13.082 -6.419 -2.576 1.00 82.81 106 PRO A O 1
ATOM 789 N N . ILE A 1 107 ? -12.375 -5.080 -0.916 1.00 82.69 107 ILE A N 1
ATOM 790 C CA . ILE A 1 107 ? -13.137 -5.720 0.164 1.00 82.69 107 ILE A CA 1
ATOM 791 C C . ILE A 1 107 ? -14.656 -5.770 -0.074 1.00 82.69 107 ILE A C 1
ATOM 793 O O . ILE A 1 107 ? -15.342 -6.529 0.591 1.00 82.69 107 ILE A O 1
ATOM 797 N N . ALA A 1 108 ? -15.186 -4.966 -1.006 1.00 88.56 108 ALA A N 1
ATOM 798 C CA . ALA A 1 108 ? -16.605 -4.912 -1.382 1.00 88.56 108 ALA A CA 1
ATOM 799 C C . ALA A 1 108 ? -17.595 -4.722 -0.208 1.00 88.56 108 ALA A C 1
ATOM 801 O O . ALA A 1 108 ? -18.781 -5.029 -0.327 1.00 88.56 108 ALA A O 1
ATOM 802 N N . GLU A 1 109 ? -17.127 -4.153 0.902 1.00 91.75 109 GLU A N 1
ATOM 803 C CA . GLU A 1 109 ? -17.909 -3.862 2.101 1.00 91.75 109 GLU A CA 1
ATOM 804 C C . GLU A 1 109 ? -17.994 -2.347 2.343 1.00 91.75 109 GLU A C 1
ATOM 806 O O . GLU A 1 109 ? -17.105 -1.599 1.919 1.00 91.75 109 GLU A O 1
ATOM 811 N N . PRO A 1 110 ? -19.038 -1.856 3.036 1.00 92.50 110 PRO A N 1
ATOM 812 C CA . PRO A 1 110 ? -19.083 -0.465 3.463 1.00 92.50 110 PRO A CA 1
ATOM 813 C C . PRO A 1 110 ? -17.896 -0.133 4.373 1.00 92.50 110 PRO A C 1
ATOM 815 O O . PRO A 1 110 ? -17.517 -0.937 5.224 1.00 92.50 110 PRO A O 1
ATOM 818 N N . ILE A 1 111 ? -17.350 1.072 4.212 1.00 92.25 111 ILE A N 1
ATOM 819 C CA . ILE A 1 111 ? -16.264 1.605 5.038 1.00 92.25 111 ILE A CA 1
ATOM 820 C C . ILE A 1 111 ? -16.790 2.843 5.759 1.00 92.25 111 ILE A C 1
ATOM 822 O O . ILE A 1 111 ? -17.189 3.820 5.124 1.00 92.25 111 ILE A O 1
ATOM 826 N N . VAL A 1 112 ? -16.772 2.814 7.088 1.00 94.06 112 VAL A N 1
ATOM 827 C CA . VAL A 1 112 ? -17.109 3.943 7.958 1.00 94.06 112 VAL A CA 1
ATOM 828 C C . VAL A 1 112 ? -15.921 4.190 8.878 1.00 94.06 112 VAL A C 1
ATOM 830 O O . VAL A 1 112 ? -15.555 3.320 9.661 1.00 94.06 112 VAL A O 1
ATOM 833 N N . GLY A 1 113 ? -15.305 5.367 8.774 1.00 93.12 113 GLY A N 1
ATOM 834 C CA . GLY A 1 113 ? -14.137 5.745 9.572 1.00 93.12 113 GLY A CA 1
ATOM 835 C C . GLY A 1 113 ? -14.406 6.957 10.458 1.00 93.12 113 GLY A C 1
ATOM 836 O O . GLY A 1 113 ? -14.974 7.947 9.996 1.00 93.12 113 GLY A O 1
ATOM 837 N N . GLN A 1 114 ? -13.966 6.903 11.716 1.00 93.88 114 GLN A N 1
ATOM 838 C CA . GLN A 1 114 ? -13.959 8.049 12.625 1.00 93.88 114 GLN A CA 1
ATOM 839 C C . GLN A 1 114 ? -12.731 8.007 13.541 1.00 93.88 114 GLN A C 1
ATOM 841 O O . GLN A 1 114 ? -12.618 7.163 14.432 1.00 93.88 114 GLN A O 1
ATOM 846 N N . GLY A 1 115 ? -11.813 8.958 13.342 1.00 92.50 115 GLY A N 1
ATOM 847 C CA . GLY A 1 115 ? -10.551 9.002 14.080 1.00 92.50 115 GLY A CA 1
ATOM 848 C C . GLY A 1 115 ? -9.728 7.725 13.843 1.00 92.50 115 GLY A C 1
ATOM 849 O O . GLY A 1 115 ? -9.493 7.388 12.686 1.00 92.50 115 GLY A O 1
ATOM 850 N N . PRO A 1 116 ? -9.296 7.008 14.898 1.00 91.38 116 PRO A N 1
ATOM 851 C CA . PRO A 1 116 ? -8.486 5.797 14.763 1.00 91.38 116 PRO A CA 1
ATOM 852 C C . PRO A 1 116 ? -9.304 4.526 14.461 1.00 91.38 116 PRO A C 1
ATOM 854 O O . PRO A 1 116 ? -8.729 3.443 14.402 1.00 91.38 116 PRO A O 1
ATOM 857 N N . PHE A 1 117 ? -10.631 4.621 14.317 1.00 93.19 117 PHE A N 1
ATOM 858 C CA . PHE A 1 117 ? -11.509 3.462 14.138 1.00 93.19 117 PHE A CA 1
ATOM 859 C C . PHE A 1 117 ? -12.073 3.405 12.717 1.00 93.19 117 PHE A C 1
ATOM 861 O O . PHE A 1 117 ? -12.583 4.406 12.210 1.00 93.19 117 PHE A O 1
ATOM 868 N N . VAL A 1 118 ? -12.026 2.221 12.104 1.00 93.38 118 VAL A N 1
ATOM 869 C CA . VAL A 1 118 ? -12.629 1.909 10.800 1.00 93.38 118 VAL A CA 1
ATOM 870 C C . VAL A 1 118 ? -13.472 0.645 10.959 1.00 93.38 118 VAL A C 1
ATOM 872 O O . VAL A 1 118 ? -12.955 -0.368 11.418 1.00 93.38 118 VAL A O 1
ATOM 875 N N . MET A 1 119 ? -14.762 0.723 10.624 1.00 95.50 119 MET A N 1
ATOM 876 C CA . MET A 1 119 ? -15.754 -0.360 10.734 1.00 95.50 119 MET A CA 1
ATOM 877 C C . MET A 1 119 ? -16.688 -0.368 9.512 1.00 95.50 119 MET A C 1
ATOM 879 O O . MET A 1 119 ? -16.544 0.465 8.616 1.00 95.50 119 MET A O 1
ATOM 883 N N . ASN A 1 120 ? -17.675 -1.269 9.479 1.00 96.62 120 ASN A N 1
ATOM 884 C CA . ASN A 1 120 ? -18.631 -1.371 8.375 1.00 96.62 120 ASN A CA 1
ATOM 885 C C . ASN A 1 120 ? -19.914 -0.546 8.597 1.00 96.62 120 ASN A C 1
ATOM 887 O O . ASN A 1 120 ? -20.678 -0.318 7.659 1.00 96.62 120 ASN A O 1
ATOM 891 N N . SER A 1 121 ? -20.176 -0.064 9.818 1.00 96.88 121 SER A N 1
ATOM 892 C CA . SER A 1 121 ? -21.366 0.741 10.130 1.00 96.88 121 SER A CA 1
ATOM 893 C C . SER A 1 121 ? -21.135 1.809 11.215 1.00 96.88 121 SER A C 1
ATOM 895 O O . SER A 1 121 ? -20.239 1.669 12.050 1.00 96.88 121 SER A O 1
ATOM 897 N N . PRO A 1 122 ? -21.980 2.862 11.287 1.00 97.44 122 PRO A N 1
ATOM 898 C CA . PRO A 1 122 ? -21.898 3.852 12.366 1.00 97.44 122 PRO A CA 1
ATOM 899 C C . PRO A 1 122 ? -22.090 3.250 13.766 1.00 97.44 122 PRO A C 1
ATOM 901 O O . PRO A 1 122 ? -21.441 3.676 14.716 1.00 97.44 122 PRO A O 1
ATOM 904 N N . ALA A 1 123 ? -22.957 2.239 13.905 1.00 97.56 123 ALA A N 1
ATOM 905 C CA . ALA A 1 123 ? -23.206 1.571 15.184 1.00 97.56 123 ALA A CA 1
ATOM 906 C C . ALA A 1 123 ? -21.949 0.866 15.722 1.00 97.56 123 ALA A C 1
ATOM 908 O O . ALA A 1 123 ? -21.645 0.968 16.910 1.00 97.56 123 ALA A O 1
ATOM 909 N N . GLU A 1 124 ? -21.189 0.206 14.845 1.00 96.94 124 GLU A N 1
ATOM 910 C CA . GLU A 1 124 ? -19.923 -0.441 15.204 1.00 96.94 124 GLU A CA 1
ATOM 911 C C . GLU A 1 124 ? -18.847 0.574 15.598 1.00 96.94 124 GLU A C 1
ATOM 913 O O . GLU A 1 124 ? -18.095 0.319 16.536 1.00 96.94 124 GLU A O 1
ATOM 918 N N . ILE A 1 125 ? -18.806 1.749 14.956 1.00 97.00 125 ILE A N 1
ATOM 919 C CA . ILE A 1 125 ? -17.921 2.846 15.375 1.00 97.00 125 ILE A CA 1
ATOM 920 C C . ILE A 1 125 ? -18.236 3.287 16.807 1.00 97.00 125 ILE A C 1
ATOM 922 O O . ILE A 1 125 ? -17.326 3.370 17.634 1.00 97.00 125 ILE A O 1
ATOM 926 N N . TYR A 1 126 ? -19.510 3.522 17.140 1.00 95.81 126 TYR A N 1
ATOM 927 C CA . TYR A 1 126 ? -19.889 3.910 18.504 1.00 95.81 126 TYR A CA 1
ATOM 928 C C . TYR A 1 126 ? -19.536 2.834 19.532 1.00 95.81 126 TYR A C 1
ATOM 930 O O . TYR A 1 126 ? -19.060 3.156 20.623 1.00 95.81 126 TYR A O 1
ATOM 938 N N . GLN A 1 127 ? -19.716 1.562 19.174 1.00 96.25 127 GLN A N 1
ATOM 939 C CA . GLN A 1 127 ? -19.325 0.445 20.024 1.00 96.25 127 GLN A CA 1
ATOM 940 C C . GLN A 1 127 ? -17.803 0.406 20.242 1.00 96.25 127 GLN A C 1
ATOM 942 O O . GLN A 1 127 ? -17.357 0.318 21.386 1.00 96.25 127 GLN A O 1
ATOM 947 N N . ALA A 1 128 ? -17.003 0.556 19.181 1.00 94.81 128 ALA A N 1
ATOM 948 C CA . ALA A 1 128 ? -15.542 0.573 19.261 1.00 94.81 128 ALA A CA 1
A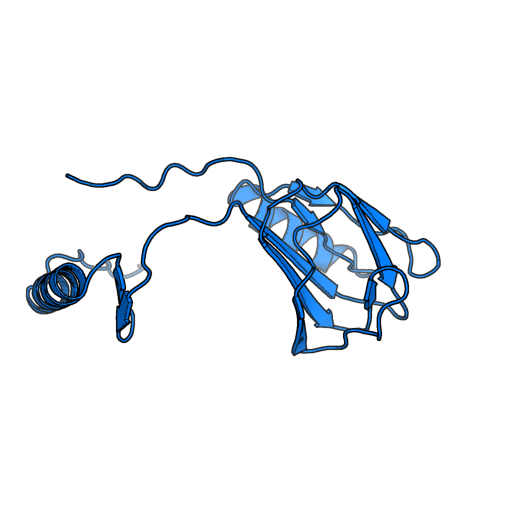TOM 949 C C . ALA A 1 128 ? -15.020 1.708 20.156 1.00 94.81 128 ALA A C 1
ATOM 951 O O . ALA A 1 128 ? -14.132 1.498 20.985 1.00 94.81 128 ALA A O 1
ATOM 952 N N . MET A 1 129 ? -15.615 2.899 20.041 1.00 93.44 129 MET A N 1
ATOM 953 C CA . MET A 1 129 ? -15.285 4.041 20.894 1.00 93.44 129 MET A CA 1
ATOM 954 C C . MET A 1 129 ? -15.620 3.773 22.368 1.00 93.44 129 MET A C 1
ATOM 956 O O . MET A 1 129 ? -14.807 4.079 23.240 1.00 93.44 129 MET A O 1
ATOM 960 N N . ALA A 1 130 ? -16.783 3.181 22.658 1.00 94.69 130 ALA A N 1
ATOM 961 C CA . ALA A 1 130 ? -17.180 2.828 24.022 1.00 94.69 130 ALA A CA 1
ATOM 962 C C . ALA A 1 130 ? -16.268 1.746 24.631 1.00 94.69 130 ALA A C 1
ATOM 964 O O . ALA A 1 130 ? -15.906 1.818 25.808 1.00 94.69 130 ALA A O 1
ATOM 965 N N . ASP A 1 131 ? -15.850 0.758 23.838 1.00 94.12 131 ASP A N 1
ATOM 966 C CA . ASP A 1 131 ? -14.928 -0.290 24.282 1.00 94.12 131 ASP A CA 1
ATOM 967 C C . ASP A 1 131 ? -13.519 0.260 24.547 1.00 94.12 131 ASP A C 1
ATOM 969 O O . ASP A 1 131 ? -12.901 -0.099 25.552 1.00 94.12 131 ASP A O 1
ATOM 973 N N . TYR A 1 132 ? -13.046 1.205 23.729 1.00 92.00 132 TYR A N 1
ATOM 974 C CA . TYR A 1 132 ? -11.809 1.940 23.999 1.00 92.00 132 TYR A CA 1
ATOM 975 C C . TYR A 1 132 ? -11.897 2.754 25.298 1.00 92.00 132 TYR A C 1
ATOM 977 O O . TYR A 1 132 ? -11.047 2.617 26.175 1.00 92.00 132 TYR A O 1
ATOM 985 N N . GLN A 1 133 ? -12.957 3.550 25.465 1.00 91.50 133 GLN A N 1
ATOM 986 C CA . GLN A 1 133 ? -13.163 4.384 26.658 1.00 91.50 133 GLN A CA 1
ATOM 987 C C . GLN A 1 133 ? -13.325 3.565 27.944 1.00 91.50 133 GLN A C 1
ATOM 989 O O . GLN A 1 133 ? -12.969 4.036 29.021 1.00 91.50 133 GLN A O 1
ATOM 994 N N . SER A 1 134 ? -13.842 2.339 27.841 1.00 93.50 134 SER A N 1
ATOM 995 C CA . SER A 1 134 ? -13.991 1.416 28.971 1.00 93.50 134 SER A CA 1
ATOM 996 C C . SER A 1 134 ? -12.768 0.520 29.212 1.00 93.50 134 SER A C 1
ATOM 998 O O . SER A 1 134 ? -12.826 -0.357 30.072 1.00 93.50 134 SER A O 1
ATOM 1000 N N . GLY A 1 135 ? -11.660 0.735 28.491 1.00 90.31 135 GLY A N 1
ATOM 1001 C CA . GLY A 1 135 ? -10.398 0.018 28.705 1.00 90.31 135 GLY A CA 1
ATOM 1002 C C . GLY A 1 135 ? -10.398 -1.434 28.218 1.00 90.31 135 GLY A C 1
ATOM 1003 O O . GLY A 1 135 ? -9.554 -2.221 28.638 1.00 90.31 135 GLY A O 1
ATOM 1004 N N . LYS A 1 136 ? -11.321 -1.818 27.329 1.00 89.25 136 LYS A N 1
ATOM 1005 C CA . LYS A 1 136 ? -11.430 -3.198 26.819 1.00 89.25 136 LYS A CA 1
ATOM 1006 C C . LYS A 1 136 ? -10.473 -3.521 25.664 1.00 89.25 136 LYS A C 1
ATOM 1008 O O . LYS A 1 136 ? -10.490 -4.643 25.170 1.00 89.25 136 LYS A O 1
ATOM 1013 N N . MET A 1 137 ? -9.636 -2.570 25.247 1.00 84.88 137 MET A N 1
ATOM 1014 C CA . MET A 1 137 ? -8.672 -2.722 24.142 1.00 84.88 137 MET A CA 1
ATOM 1015 C C . MET A 1 137 ? -7.308 -3.291 24.582 1.00 84.88 137 MET A C 1
ATOM 1017 O O . MET A 1 137 ? -6.350 -3.272 23.815 1.00 84.88 137 MET A O 1
ATOM 1021 N N . GLY A 1 138 ? -7.213 -3.808 25.810 1.00 81.75 138 GLY A N 1
ATOM 1022 C CA . GLY A 1 138 ? -5.963 -4.293 26.395 1.00 81.75 138 GLY A CA 1
ATOM 1023 C C . GLY A 1 138 ? -5.101 -3.173 26.987 1.00 81.75 138 GLY A C 1
ATOM 1024 O O . GLY A 1 138 ? -5.448 -1.994 26.937 1.00 81.75 138 GLY A O 1
ATOM 1025 N N . SER A 1 139 ? -3.977 -3.557 27.588 1.00 82.44 139 SER A N 1
ATOM 1026 C CA . SER A 1 139 ? -2.990 -2.642 28.166 1.00 82.44 139 SER A CA 1
ATOM 1027 C C . SER A 1 139 ? -1.607 -2.988 27.639 1.00 82.44 139 SER A C 1
ATOM 1029 O O . SER A 1 139 ? -1.236 -4.162 27.624 1.00 82.44 139 SER A O 1
ATOM 1031 N N . LEU A 1 140 ? -0.828 -1.978 27.259 1.00 79.38 140 LEU A N 1
ATOM 1032 C CA . LEU A 1 140 ? 0.587 -2.173 26.959 1.00 79.38 140 LEU A CA 1
ATOM 1033 C C . LEU A 1 140 ? 1.332 -2.417 28.276 1.00 79.38 140 LEU A C 1
ATOM 1035 O O . LEU A 1 140 ? 1.202 -1.626 29.213 1.00 79.38 140 LEU A O 1
ATOM 1039 N N . ALA A 1 141 ? 2.081 -3.516 28.360 1.00 80.56 141 ALA A N 1
ATOM 1040 C CA . ALA A 1 141 ? 3.042 -3.687 29.442 1.00 80.56 141 ALA A CA 1
ATOM 1041 C C . ALA A 1 141 ? 4.163 -2.642 29.275 1.00 80.56 141 ALA A C 1
ATOM 1043 O O . ALA A 1 141 ? 4.497 -2.299 28.137 1.00 80.56 141 ALA A O 1
ATOM 1044 N N . PRO A 1 142 ? 4.736 -2.110 30.367 1.00 77.94 142 PRO A N 1
ATOM 1045 C CA . PRO A 1 142 ? 5.957 -1.320 30.272 1.00 77.94 142 PRO A CA 1
ATOM 1046 C C . PRO A 1 142 ? 7.047 -2.153 29.587 1.00 77.94 142 PRO A C 1
ATOM 1048 O O . PRO A 1 142 ? 7.180 -3.339 29.882 1.00 77.94 142 PRO A O 1
ATOM 1051 N N . ASN A 1 143 ? 7.806 -1.545 28.676 1.00 69.44 143 ASN A N 1
ATOM 1052 C CA . ASN A 1 143 ? 9.021 -2.171 28.160 1.00 69.44 143 ASN A CA 1
ATOM 1053 C C . ASN A 1 143 ? 10.100 -2.062 29.250 1.00 69.44 143 ASN A C 1
ATOM 1055 O O . ASN A 1 143 ? 10.412 -0.940 29.656 1.00 69.44 143 ASN A O 1
ATOM 1059 N N . ASP A 1 144 ? 10.612 -3.203 29.723 1.00 60.50 144 ASP A N 1
ATOM 1060 C CA . ASP A 1 144 ? 11.779 -3.295 30.619 1.00 60.50 144 ASP A CA 1
ATOM 1061 C C . ASP A 1 144 ? 13.094 -2.975 29.883 1.00 60.50 144 ASP A C 1
ATOM 1063 O O . ASP A 1 144 ? 13.239 -3.391 28.707 1.00 60.50 144 ASP A O 1
#

Foldseek 3Di:
DDPDPDPPDADEWEFEAPDPVVVVVVCVVCVVVVHHYDYDPDLVDKDKDFADAQKWKKKAWCAAWKDWDPDDIDHHRGMDTDDSDDGITTIHGPDRTGMTIDIDHPPPAAWDDDDPDIDRDPVVVVVVVVCVVVCVPDDDDDDD

Radius of gyration: 19.08 Å; chains: 1; bounding box: 46×26×52 Å

Sequence (144 aa):
MTTLFKPTTSTDILIVDDEADIGLLIEGILSDEGFKTRKALNADKAVTLAVPADYTTLLVVLQGAVRVGESEPITEAQVGICDRVGNQLILHSLVDTKALLLCGEPIAEPIVGQGPFVMNSPAEIYQAMADYQSGKMGSLAPND

pLDDT: mean 72.92, std 20.27, range [24.77, 97.56]